Protein AF-A0A7C5SW83-F1 (afdb_monomer_lite)

Sequence (68 aa):
YKGRQAIGEIFLIDDEVKTMMKDGFNDHQIREVMKQRGMKTISDKLKEMLLSGETSYEEAIRVGLMDG

Structure (mmCIF, N/CA/C/O backbone):
data_AF-A0A7C5SW83-F1
#
_entry.id   AF-A0A7C5SW83-F1
#
loop_
_atom_site.group_PDB
_atom_site.id
_atom_site.type_symbol
_atom_site.label_atom_id
_atom_site.label_alt_id
_atom_site.label_comp_id
_atom_site.label_asym_id
_atom_site.label_entity_id
_atom_site.label_seq_id
_atom_site.pdbx_PDB_ins_code
_atom_site.Cartn_x
_atom_site.Cartn_y
_atom_site.Cartn_z
_atom_site.occupancy
_atom_site.B_iso_or_equiv
_atom_site.auth_seq_id
_atom_site.auth_comp_id
_atom_site.auth_asym_id
_atom_site.auth_atom_id
_atom_site.pdbx_PDB_model_num
ATOM 1 N N . TYR A 1 1 ? -6.880 -4.672 24.100 1.00 57.94 1 TYR A N 1
ATOM 2 C CA . TYR A 1 1 ? -6.019 -5.311 23.086 1.00 57.94 1 TYR A CA 1
ATOM 3 C C . TYR A 1 1 ? -5.717 -6.739 23.509 1.00 57.94 1 TYR A C 1
ATOM 5 O O . TYR A 1 1 ? -5.127 -6.928 24.566 1.00 57.94 1 TYR A O 1
ATOM 13 N N . LYS A 1 2 ? -6.171 -7.747 22.755 1.00 53.50 2 LYS A N 1
ATOM 14 C CA . LYS A 1 2 ? -5.847 -9.156 23.027 1.00 53.50 2 LYS A CA 1
ATOM 15 C C . LYS A 1 2 ? -5.114 -9.712 21.803 1.00 53.50 2 LYS A C 1
ATOM 17 O O . LYS A 1 2 ? -5.747 -10.114 20.840 1.00 53.50 2 LYS A O 1
ATOM 22 N N . GLY A 1 3 ? -3.782 -9.666 21.845 1.00 76.62 3 GLY A N 1
ATOM 23 C CA . GLY A 1 3 ? -2.901 -10.041 20.732 1.00 76.62 3 GLY A CA 1
ATOM 24 C C . GLY A 1 3 ? -2.222 -8.840 20.064 1.00 76.62 3 GLY A C 1
ATOM 25 O O . GLY A 1 3 ? -2.712 -7.716 20.143 1.00 76.62 3 GLY A O 1
ATOM 26 N N . ARG A 1 4 ? -1.061 -9.090 19.446 1.00 78.19 4 ARG A N 1
ATOM 27 C CA . ARG A 1 4 ? -0.351 -8.159 18.556 1.00 78.19 4 ARG A CA 1
ATOM 28 C C . ARG A 1 4 ? -0.358 -8.768 17.162 1.00 78.19 4 ARG A C 1
ATOM 30 O O . ARG A 1 4 ? -0.046 -9.950 17.029 1.00 78.19 4 ARG A O 1
ATOM 37 N N . GLN A 1 5 ? -0.676 -7.966 16.157 1.00 82.94 5 GLN A N 1
ATOM 38 C CA . GLN A 1 5 ? -0.609 -8.360 14.756 1.00 82.94 5 GLN A CA 1
ATOM 39 C C . GLN A 1 5 ? 0.514 -7.571 14.089 1.00 82.94 5 GLN A C 1
ATOM 41 O O . GLN A 1 5 ? 0.557 -6.348 14.201 1.00 82.94 5 GLN A O 1
ATOM 46 N N . ALA A 1 6 ? 1.438 -8.266 13.427 1.00 86.75 6 ALA A N 1
ATOM 47 C CA . ALA A 1 6 ? 2.430 -7.612 12.585 1.00 86.75 6 ALA A CA 1
ATOM 48 C C . ALA A 1 6 ? 1.780 -7.257 11.244 1.00 86.75 6 ALA A C 1
ATOM 50 O O . ALA A 1 6 ? 1.116 -8.094 10.633 1.00 86.75 6 ALA A O 1
ATOM 51 N N . ILE A 1 7 ? 1.979 -6.022 10.798 1.00 87.81 7 ILE A N 1
ATOM 52 C CA . ILE A 1 7 ? 1.598 -5.553 9.467 1.00 87.81 7 ILE A CA 1
ATOM 53 C C . ILE A 1 7 ? 2.848 -5.016 8.778 1.00 87.81 7 ILE A C 1
ATOM 55 O O . ILE A 1 7 ? 3.731 -4.465 9.434 1.00 87.81 7 ILE A O 1
ATOM 59 N N . GLY A 1 8 ? 2.933 -5.199 7.468 1.00 87.44 8 GLY A N 1
ATOM 60 C CA . GLY A 1 8 ? 4.060 -4.737 6.672 1.00 87.44 8 GLY A CA 1
ATOM 61 C C . GLY A 1 8 ? 3.656 -4.565 5.217 1.00 87.44 8 GLY A C 1
ATOM 62 O O . GLY A 1 8 ? 2.665 -5.142 4.769 1.00 87.44 8 GLY A O 1
ATOM 63 N N . GLU A 1 9 ? 4.433 -3.764 4.500 1.00 89.62 9 GLU A N 1
ATOM 64 C CA . GLU A 1 9 ? 4.364 -3.654 3.047 1.00 89.62 9 GLU A CA 1
ATOM 65 C C . GLU A 1 9 ? 5.433 -4.546 2.409 1.00 89.62 9 GLU A C 1
ATOM 67 O O . GLU A 1 9 ? 6.529 -4.706 2.949 1.00 89.62 9 GLU A O 1
ATOM 72 N N . ILE A 1 10 ? 5.107 -5.147 1.265 1.00 91.06 10 ILE A N 1
ATOM 73 C CA . ILE A 1 10 ? 6.053 -5.938 0.477 1.00 91.06 10 ILE A CA 1
ATOM 74 C C . ILE A 1 10 ? 6.261 -5.214 -0.845 1.00 91.06 10 ILE A C 1
ATOM 76 O O . ILE A 1 10 ? 5.342 -5.110 -1.657 1.00 91.06 10 ILE A O 1
ATOM 80 N N . PHE A 1 11 ? 7.484 -4.742 -1.059 1.00 91.12 11 PHE A N 1
ATOM 81 C CA . PHE A 1 11 ? 7.909 -4.137 -2.311 1.00 91.12 11 PHE A CA 1
ATOM 82 C C . PHE A 1 11 ? 8.693 -5.170 -3.128 1.00 91.12 11 PHE A C 1
ATOM 84 O O . PHE A 1 11 ? 9.816 -5.533 -2.775 1.00 91.12 11 PHE A O 1
ATOM 91 N N . LEU A 1 12 ? 8.088 -5.679 -4.202 1.00 90.94 12 LEU A N 1
ATOM 92 C CA . LEU A 1 12 ? 8.718 -6.666 -5.076 1.00 90.94 12 LEU A CA 1
ATOM 93 C C . LEU A 1 12 ? 9.471 -5.967 -6.212 1.00 90.94 12 LEU A C 1
ATOM 95 O O . LEU A 1 12 ? 8.869 -5.251 -7.007 1.00 90.94 12 LEU A O 1
ATOM 99 N N . ILE A 1 13 ? 10.777 -6.218 -6.312 1.00 91.44 13 ILE A N 1
ATOM 100 C CA . ILE A 1 13 ? 11.602 -5.741 -7.429 1.00 91.44 13 ILE A CA 1
ATOM 101 C C . ILE A 1 13 ? 11.510 -6.758 -8.571 1.00 91.44 13 ILE A C 1
ATOM 103 O O . ILE A 1 13 ? 12.276 -7.724 -8.626 1.00 91.44 13 ILE A O 1
ATOM 107 N N . ASP A 1 14 ? 10.555 -6.542 -9.471 1.00 93.06 14 ASP A N 1
ATOM 108 C CA . ASP A 1 14 ? 10.429 -7.284 -10.726 1.00 93.06 14 ASP A CA 1
ATOM 109 C C . ASP A 1 14 ? 11.263 -6.637 -11.853 1.00 93.06 14 ASP A C 1
ATOM 111 O O . ASP A 1 14 ? 11.981 -5.652 -11.653 1.00 93.06 14 ASP A O 1
ATOM 115 N N . ASP A 1 15 ? 11.223 -7.218 -13.052 1.00 96.44 15 ASP A N 1
ATOM 116 C CA . ASP A 1 15 ? 11.984 -6.696 -14.193 1.00 96.44 15 ASP A CA 1
ATOM 117 C C . ASP A 1 15 ? 11.460 -5.341 -14.701 1.00 96.44 15 ASP A C 1
ATOM 119 O O . ASP A 1 15 ? 12.226 -4.558 -15.271 1.00 96.44 15 ASP A O 1
ATOM 123 N N . GLU A 1 16 ? 10.192 -5.020 -14.437 1.00 94.19 16 GLU A N 1
ATOM 124 C CA . GLU A 1 16 ? 9.606 -3.721 -14.765 1.00 94.19 16 GLU A CA 1
ATOM 125 C C . GLU A 1 16 ? 10.188 -2.635 -13.853 1.00 94.19 16 GLU A C 1
ATOM 127 O O . GLU A 1 16 ? 10.691 -1.626 -14.341 1.00 94.19 16 GLU A O 1
ATOM 132 N N . VAL A 1 17 ? 10.246 -2.884 -12.541 1.00 94.88 17 VAL A N 1
ATOM 133 C CA . VAL A 1 17 ? 10.880 -1.984 -11.566 1.00 94.88 17 VAL A CA 1
ATOM 134 C C . VAL A 1 17 ? 12.359 -1.776 -11.895 1.00 94.88 17 VAL A C 1
ATOM 136 O O . VAL A 1 17 ? 12.837 -0.643 -11.879 1.00 94.88 17 VAL A O 1
ATOM 139 N N . LYS A 1 18 ? 13.093 -2.835 -12.265 1.00 95.75 18 LYS A N 1
ATOM 140 C CA . LYS A 1 18 ? 14.496 -2.695 -12.703 1.00 95.75 18 LYS A CA 1
ATOM 141 C C . LYS A 1 18 ? 14.629 -1.804 -13.937 1.00 95.75 18 LYS A C 1
ATOM 143 O O . LYS A 1 18 ? 15.616 -1.082 -14.053 1.00 95.75 18 LYS A O 1
ATOM 148 N N . THR A 1 19 ? 13.674 -1.879 -14.860 1.00 97.31 19 THR A N 1
ATOM 149 C CA . THR A 1 19 ? 13.639 -1.016 -16.047 1.00 97.31 19 THR A CA 1
ATOM 150 C C . THR A 1 19 ? 13.385 0.434 -15.645 1.00 97.31 19 THR A C 1
ATOM 152 O O . THR A 1 19 ? 14.187 1.292 -15.995 1.00 97.31 19 THR A O 1
ATOM 155 N N . MET A 1 20 ? 12.396 0.697 -14.785 1.00 96.56 20 MET A N 1
ATOM 156 C CA . MET A 1 20 ? 12.123 2.047 -14.269 1.00 96.56 20 MET A CA 1
ATOM 157 C C . MET A 1 20 ? 13.346 2.670 -13.578 1.00 96.56 20 MET A C 1
ATOM 159 O O . MET A 1 20 ? 13.656 3.840 -13.800 1.00 96.56 20 MET A O 1
ATOM 163 N N . MET A 1 21 ? 14.082 1.887 -12.779 1.00 95.12 21 MET A N 1
ATOM 164 C CA . MET A 1 21 ? 15.319 2.354 -12.138 1.00 95.12 21 MET A CA 1
ATOM 165 C C . MET A 1 21 ? 16.392 2.740 -13.166 1.00 95.12 21 MET A C 1
ATOM 167 O O . MET A 1 21 ? 17.083 3.740 -12.984 1.00 95.12 21 MET A O 1
ATOM 171 N N . LYS A 1 22 ? 16.539 1.968 -14.253 1.00 96.94 22 LYS A N 1
ATOM 172 C CA . LYS A 1 22 ? 17.469 2.293 -15.351 1.00 96.94 22 LYS A CA 1
ATOM 173 C C . LYS A 1 22 ? 17.040 3.540 -16.120 1.00 96.94 22 LYS A C 1
ATOM 175 O O . LYS A 1 22 ? 17.901 4.314 -16.528 1.00 96.94 22 LYS A O 1
ATOM 180 N N . ASP A 1 23 ? 15.736 3.745 -16.259 1.00 97.50 23 ASP A N 1
ATOM 181 C CA . ASP A 1 23 ? 15.138 4.893 -16.944 1.00 97.50 23 ASP A CA 1
ATOM 182 C C . ASP A 1 23 ? 15.142 6.173 -16.085 1.00 97.50 23 ASP A C 1
ATOM 184 O O . ASP A 1 23 ? 14.656 7.220 -16.513 1.00 97.50 23 ASP A O 1
ATOM 188 N N . GLY A 1 24 ? 15.714 6.117 -14.876 1.00 96.56 24 GLY A N 1
ATOM 189 C CA . GLY A 1 24 ? 15.909 7.276 -14.007 1.00 96.56 24 GLY A CA 1
ATOM 190 C C . GLY A 1 24 ? 14.687 7.655 -13.170 1.00 96.56 24 GLY A C 1
ATOM 191 O O . GLY A 1 24 ? 14.629 8.775 -12.662 1.00 96.56 24 GLY A O 1
ATOM 192 N N . PHE A 1 25 ? 13.716 6.750 -13.010 1.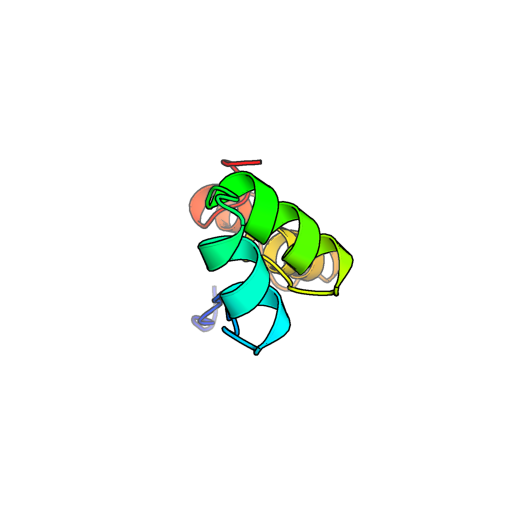00 97.44 25 PHE A N 1
ATOM 193 C CA . PHE A 1 25 ? 12.588 6.980 -12.110 1.00 97.44 25 PHE A CA 1
ATOM 194 C C . PHE A 1 25 ? 13.079 7.032 -10.663 1.00 97.44 25 PHE A C 1
ATOM 196 O O . PHE A 1 25 ? 13.905 6.221 -10.241 1.00 97.44 25 PHE A O 1
ATOM 203 N N . ASN A 1 26 ? 12.534 7.966 -9.887 1.00 95.12 26 ASN A N 1
ATOM 204 C CA . ASN A 1 26 ? 12.800 8.042 -8.455 1.00 95.12 26 ASN A CA 1
ATOM 205 C C . ASN A 1 26 ? 11.859 7.134 -7.644 1.00 95.12 26 ASN A C 1
ATOM 207 O O . ASN A 1 26 ? 10.816 6.688 -8.128 1.00 95.12 26 ASN A O 1
ATOM 211 N N . ASP A 1 27 ? 12.206 6.914 -6.377 1.00 90.75 27 ASP A N 1
ATOM 212 C CA . ASP A 1 27 ? 11.467 6.074 -5.433 1.00 90.75 27 ASP A CA 1
ATOM 213 C C . ASP A 1 27 ? 9.970 6.402 -5.360 1.00 90.75 27 ASP A C 1
ATOM 215 O O . ASP A 1 27 ? 9.142 5.492 -5.319 1.00 90.75 27 ASP A O 1
ATOM 219 N N . HIS A 1 28 ? 9.603 7.687 -5.379 1.00 92.50 28 HIS A N 1
ATOM 220 C CA . HIS A 1 28 ? 8.203 8.111 -5.336 1.00 92.50 28 HIS A CA 1
ATOM 221 C C . HIS A 1 28 ? 7.455 7.675 -6.600 1.00 92.50 28 HIS A C 1
ATOM 223 O O . HIS A 1 28 ? 6.379 7.089 -6.512 1.00 92.50 28 HIS A O 1
ATOM 229 N N . GLN A 1 29 ? 8.028 7.912 -7.782 1.00 95.62 29 GLN A N 1
ATOM 230 C CA . GLN A 1 29 ? 7.419 7.515 -9.055 1.00 95.62 29 GLN A CA 1
ATOM 231 C C . GLN A 1 29 ? 7.240 5.998 -9.143 1.00 95.62 29 GLN A C 1
ATOM 233 O O . GLN A 1 29 ? 6.163 5.528 -9.507 1.00 95.62 29 GLN A O 1
ATOM 238 N N . ILE A 1 30 ? 8.264 5.230 -8.759 1.00 95.44 30 ILE A N 1
ATOM 239 C CA . ILE A 1 30 ? 8.185 3.767 -8.749 1.00 95.44 30 ILE A CA 1
ATOM 240 C C . ILE A 1 30 ? 7.115 3.306 -7.747 1.00 95.44 30 ILE A C 1
ATOM 242 O O . ILE A 1 30 ? 6.303 2.440 -8.067 1.00 95.44 30 ILE A O 1
ATOM 246 N N . ARG A 1 31 ? 7.050 3.910 -6.553 1.00 91.81 31 ARG A N 1
ATOM 247 C CA . ARG A 1 31 ? 6.039 3.590 -5.532 1.00 91.81 31 ARG A CA 1
ATOM 248 C C . ARG A 1 31 ? 4.617 3.871 -6.024 1.00 91.81 31 ARG A C 1
ATOM 250 O O . ARG A 1 31 ? 3.741 3.046 -5.777 1.00 91.81 31 ARG A O 1
ATOM 257 N N . GLU A 1 32 ? 4.374 4.969 -6.743 1.00 93.31 32 GLU A N 1
ATOM 258 C CA . GLU A 1 32 ? 3.064 5.244 -7.358 1.00 93.31 32 GLU A CA 1
ATOM 259 C C . GLU A 1 32 ? 2.665 4.172 -8.374 1.00 93.31 32 GLU A C 1
ATOM 261 O O . GLU A 1 32 ? 1.555 3.641 -8.302 1.00 93.31 32 GLU A O 1
ATOM 266 N N . VAL A 1 33 ? 3.574 3.799 -9.279 1.00 94.50 33 VAL A N 1
ATOM 267 C CA . VAL A 1 33 ? 3.309 2.742 -10.267 1.00 94.50 33 VAL A CA 1
ATOM 268 C C . VAL A 1 33 ? 3.026 1.413 -9.568 1.00 94.50 33 VAL A C 1
ATOM 270 O O . VAL A 1 33 ? 2.068 0.719 -9.904 1.00 94.50 33 VAL A O 1
ATOM 273 N N . MET A 1 34 ? 3.799 1.070 -8.537 1.00 93.62 34 MET A N 1
ATOM 274 C CA . MET A 1 34 ? 3.587 -0.164 -7.782 1.00 93.62 34 MET A CA 1
ATOM 275 C C . MET A 1 34 ? 2.253 -0.167 -7.027 1.00 93.62 34 MET A C 1
ATOM 277 O O . MET A 1 34 ? 1.570 -1.192 -7.025 1.00 93.62 34 MET A O 1
ATOM 281 N N . LYS A 1 35 ? 1.826 0.967 -6.453 1.00 92.25 35 LYS A N 1
ATOM 282 C CA . LYS A 1 35 ? 0.483 1.110 -5.863 1.00 92.25 35 LYS A CA 1
ATOM 283 C C . LYS A 1 35 ? -0.613 0.872 -6.902 1.00 92.25 35 LYS A C 1
ATOM 285 O O . LYS A 1 35 ? -1.541 0.110 -6.645 1.00 92.25 35 LYS A O 1
ATOM 290 N N . GLN A 1 36 ? -0.480 1.451 -8.097 1.00 91.81 36 GLN A N 1
ATOM 291 C CA . GLN A 1 36 ? -1.423 1.228 -9.203 1.00 91.81 36 GLN A CA 1
ATOM 292 C C . GLN A 1 36 ? -1.462 -0.239 -9.658 1.00 91.81 36 GLN A C 1
ATOM 294 O O . GLN A 1 36 ? -2.515 -0.734 -10.054 1.00 91.81 36 GLN A O 1
ATOM 299 N N . ARG A 1 37 ? -0.339 -0.958 -9.542 1.00 92.12 37 ARG A N 1
ATOM 300 C CA . ARG A 1 37 ? -0.222 -2.400 -9.825 1.00 92.12 37 ARG A CA 1
ATOM 301 C C . ARG A 1 37 ? -0.676 -3.296 -8.662 1.00 92.12 37 ARG A C 1
ATOM 303 O O . ARG A 1 37 ? -0.531 -4.513 -8.736 1.00 92.12 37 ARG A O 1
ATOM 310 N N . GLY A 1 38 ? -1.253 -2.724 -7.603 1.00 90.94 38 GLY A N 1
ATOM 311 C CA . GLY A 1 38 ? -1.862 -3.470 -6.500 1.00 90.94 38 GLY A CA 1
ATOM 312 C C . GLY A 1 38 ? -0.955 -3.709 -5.293 1.00 90.94 38 GLY A C 1
ATOM 313 O O . GLY A 1 38 ? -1.328 -4.477 -4.403 1.00 90.94 38 GLY A O 1
ATOM 314 N N . MET A 1 39 ? 0.212 -3.059 -5.218 1.00 93.19 39 MET A N 1
ATOM 315 C CA . MET A 1 39 ? 0.993 -3.024 -3.981 1.00 93.19 39 MET A CA 1
ATOM 316 C C . MET A 1 39 ? 0.173 -2.335 -2.886 1.00 93.19 39 MET A C 1
ATOM 318 O O . MET A 1 39 ? -0.178 -1.163 -3.008 1.00 93.19 39 MET A O 1
ATOM 322 N N . LYS A 1 40 ? -0.101 -3.063 -1.802 1.00 92.19 40 LYS A N 1
ATOM 323 C CA . LYS A 1 40 ? -0.779 -2.518 -0.624 1.00 92.19 40 LYS A CA 1
ATOM 324 C C . LYS A 1 40 ? 0.232 -1.918 0.338 1.00 92.19 40 LYS A C 1
ATOM 326 O O . LYS A 1 40 ? 1.165 -2.601 0.762 1.00 92.19 40 LYS A O 1
ATOM 331 N N . THR A 1 41 ? 0.015 -0.662 0.706 1.00 92.12 41 THR A N 1
ATOM 332 C CA . THR A 1 41 ? 0.804 -0.002 1.748 1.00 92.12 41 THR A CA 1
ATOM 333 C C . THR A 1 41 ? 0.320 -0.410 3.138 1.00 92.12 41 THR A C 1
ATOM 335 O O . THR A 1 41 ? -0.783 -0.942 3.315 1.00 92.12 41 THR A O 1
ATOM 338 N N . ILE A 1 42 ? 1.129 -0.112 4.156 1.00 91.81 42 ILE A N 1
ATOM 339 C CA . ILE A 1 42 ? 0.705 -0.234 5.558 1.00 91.81 42 ILE A CA 1
ATOM 340 C C . ILE A 1 42 ? -0.554 0.609 5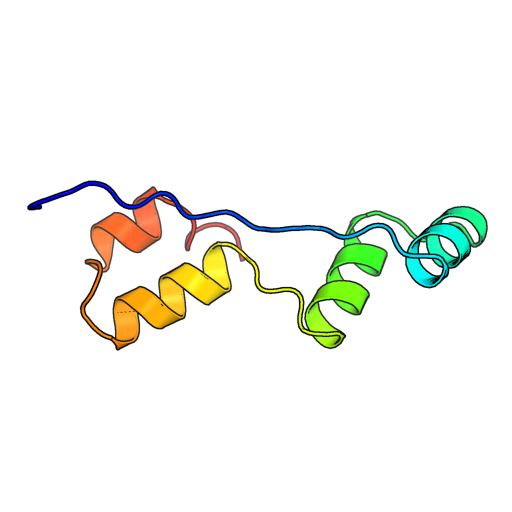.807 1.00 91.81 42 ILE A C 1
ATOM 342 O O . ILE A 1 42 ? -1.495 0.130 6.441 1.00 91.81 42 ILE A O 1
ATOM 346 N N . SER A 1 43 ? -0.611 1.824 5.258 1.00 91.06 43 SER A N 1
ATOM 347 C CA . SER A 1 43 ? -1.754 2.731 5.389 1.00 91.06 43 SER A CA 1
ATOM 348 C C . SER A 1 43 ? -3.031 2.149 4.779 1.00 91.06 43 SER A C 1
ATOM 350 O O . SER A 1 43 ? -4.097 2.249 5.386 1.00 91.06 43 SER A O 1
ATOM 352 N N . ASP A 1 44 ? -2.941 1.478 3.626 1.00 92.31 44 ASP A N 1
ATOM 353 C CA . ASP A 1 44 ? -4.090 0.794 3.016 1.00 92.31 44 ASP A CA 1
ATOM 354 C C . ASP A 1 44 ? -4.579 -0.352 3.901 1.00 92.31 44 ASP A C 1
ATOM 356 O O . ASP A 1 44 ? -5.774 -0.460 4.189 1.00 92.31 44 ASP A O 1
ATOM 360 N N . LYS A 1 45 ? -3.653 -1.175 4.412 1.00 92.69 45 LYS A N 1
ATOM 361 C CA . LYS A 1 45 ? -4.010 -2.288 5.296 1.00 92.69 45 LYS A CA 1
ATOM 362 C C . LYS A 1 45 ? -4.628 -1.804 6.611 1.00 92.69 45 LYS A C 1
ATOM 364 O O . LYS A 1 45 ? -5.577 -2.416 7.097 1.00 92.69 45 LYS A O 1
ATOM 369 N N . LEU A 1 46 ? -4.129 -0.705 7.174 1.00 93.00 46 LEU A N 1
ATOM 370 C CA . LEU A 1 46 ? -4.685 -0.091 8.380 1.00 93.00 46 LEU A CA 1
ATOM 371 C C . LEU A 1 46 ? -6.097 0.453 8.153 1.00 93.00 46 LEU A C 1
ATOM 373 O O . LEU A 1 46 ? -6.951 0.266 9.017 1.00 93.00 46 LEU A O 1
ATOM 377 N N . LYS A 1 47 ? -6.369 1.072 6.995 1.00 93.00 47 LYS A N 1
ATOM 378 C CA . LYS A 1 47 ? -7.730 1.492 6.622 1.00 93.00 47 LYS A CA 1
ATOM 379 C C . LYS A 1 47 ? -8.673 0.295 6.556 1.00 93.00 47 LYS A C 1
ATOM 381 O O . LYS A 1 47 ? -9.757 0.357 7.125 1.00 93.00 47 LYS A O 1
ATOM 386 N N . GLU A 1 48 ? -8.254 -0.800 5.921 1.00 93.50 48 GLU A N 1
ATOM 387 C CA . GLU A 1 48 ? -9.050 -2.035 5.864 1.00 93.50 48 GLU A CA 1
ATOM 388 C C . GLU A 1 48 ? -9.363 -2.574 7.267 1.00 93.50 48 GLU A C 1
ATOM 390 O O . GLU A 1 48 ? -10.522 -2.841 7.572 1.00 93.50 48 GLU A O 1
ATOM 395 N N . MET A 1 49 ? -8.349 -2.681 8.135 1.00 92.62 49 MET A N 1
ATOM 396 C CA . MET A 1 49 ? -8.508 -3.175 9.510 1.00 92.62 49 MET A CA 1
ATOM 397 C C . MET A 1 49 ? -9.389 -2.265 10.372 1.00 92.62 49 MET A C 1
ATOM 399 O O . MET A 1 49 ? -10.112 -2.739 11.246 1.00 92.62 49 MET A O 1
ATOM 403 N N . LEU A 1 50 ? -9.313 -0.949 10.160 1.00 93.31 50 LEU A N 1
ATOM 404 C CA . LEU A 1 50 ? -10.148 0.013 10.871 1.00 93.31 50 LEU A CA 1
ATOM 405 C C . LEU A 1 50 ? -11.616 -0.157 10.468 1.00 93.31 50 LEU A C 1
ATOM 407 O O . LEU A 1 50 ? -12.491 -0.215 11.329 1.00 93.31 50 LEU A O 1
ATOM 411 N N . LEU A 1 51 ? -11.879 -0.274 9.164 1.00 94.75 51 LEU A N 1
ATOM 412 C CA . LEU A 1 51 ? -13.228 -0.466 8.630 1.00 94.75 51 LEU A CA 1
ATOM 413 C C . LEU A 1 51 ? -13.822 -1.831 9.008 1.00 94.75 51 LEU A C 1
ATOM 415 O O . LEU A 1 51 ? -15.035 -1.928 9.179 1.00 94.75 51 LEU A O 1
ATOM 419 N N . SER A 1 52 ? -12.994 -2.870 9.170 1.00 94.81 52 SER A N 1
ATOM 420 C CA . SER A 1 52 ? -13.438 -4.194 9.630 1.00 94.81 52 SER A CA 1
ATOM 421 C C . SER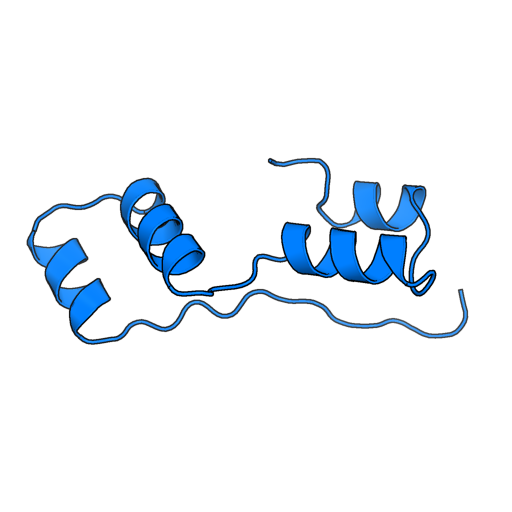 A 1 52 ? -13.594 -4.308 11.153 1.00 94.81 52 SER A C 1
ATOM 423 O O . SER A 1 52 ? -14.098 -5.320 11.640 1.00 94.81 52 SER A O 1
ATOM 425 N N . GLY A 1 53 ? -13.192 -3.286 11.918 1.00 92.00 53 GLY A N 1
ATOM 426 C CA . GLY A 1 53 ? -13.229 -3.299 13.383 1.00 92.00 53 GLY A CA 1
ATOM 427 C C . GLY A 1 53 ? -12.134 -4.155 14.034 1.00 92.00 53 GLY A C 1
ATOM 428 O O . GLY A 1 53 ? -12.220 -4.458 15.223 1.00 92.00 53 GLY A O 1
ATOM 429 N N . GLU A 1 54 ? -11.101 -4.543 13.281 1.00 91.31 54 GLU A N 1
ATOM 430 C CA . GLU A 1 54 ? -9.940 -5.298 13.774 1.00 91.31 54 GLU A CA 1
ATOM 431 C C . GLU A 1 54 ? -8.940 -4.42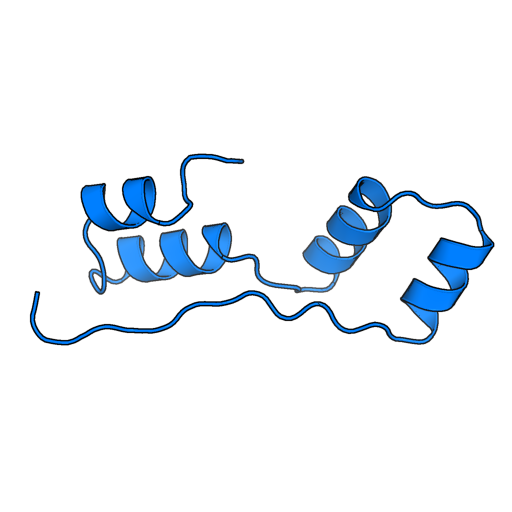1 14.545 1.00 91.31 54 GLU A C 1
ATOM 433 O O . GLU A 1 54 ? -8.179 -4.928 15.372 1.00 91.31 54 GLU A O 1
ATOM 438 N N . THR A 1 55 ? -8.931 -3.108 14.294 1.00 90.88 55 THR A N 1
ATOM 439 C CA . THR A 1 55 ? -8.103 -2.134 15.019 1.00 90.88 55 THR A CA 1
ATOM 440 C C . THR A 1 55 ? -8.906 -0.902 15.430 1.00 90.88 55 THR A C 1
ATOM 442 O O . THR A 1 55 ? -9.962 -0.613 14.869 1.00 90.88 55 THR A O 1
ATOM 445 N N . SER A 1 56 ? -8.406 -0.162 16.420 1.00 91.88 56 SER A N 1
ATOM 446 C CA . SER A 1 56 ? -8.986 1.120 16.820 1.00 91.88 56 SER A CA 1
ATOM 447 C C . SER A 1 56 ? -8.451 2.254 15.944 1.00 91.88 56 SER A C 1
ATOM 449 O O . SER A 1 56 ? -7.363 2.165 15.373 1.00 91.88 56 SER A O 1
ATOM 451 N N . TYR A 1 57 ? -9.201 3.353 15.867 1.00 91.06 57 TYR A N 1
ATOM 452 C CA . TYR A 1 57 ? -8.754 4.563 15.173 1.00 91.06 57 TYR A CA 1
ATOM 453 C C . TYR A 1 57 ? -7.438 5.106 15.750 1.00 91.06 57 TYR A C 1
ATOM 455 O O . TYR A 1 57 ? -6.518 5.427 15.001 1.00 91.06 57 TYR A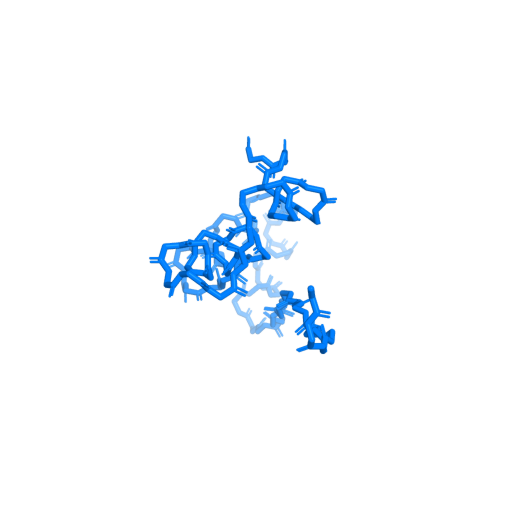 O 1
ATOM 463 N N . GLU A 1 58 ? -7.320 5.137 17.081 1.00 91.25 58 GLU A N 1
ATOM 464 C CA . GLU A 1 58 ? -6.109 5.585 17.779 1.00 91.25 58 GLU A CA 1
ATOM 465 C C . GLU A 1 58 ? -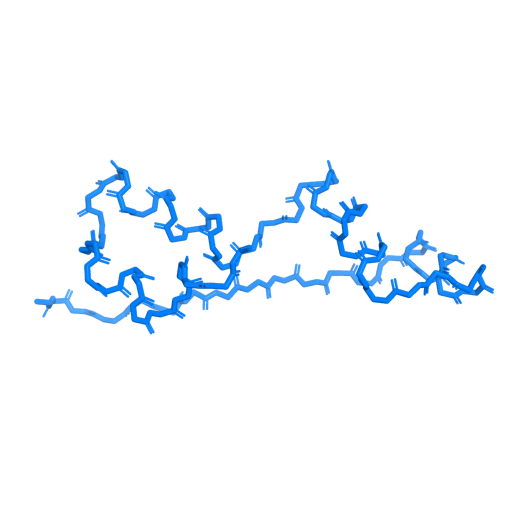4.893 4.719 17.438 1.00 91.25 58 GLU A C 1
ATOM 467 O O . GLU A 1 58 ? -3.814 5.240 17.163 1.00 91.25 58 GLU A O 1
ATOM 472 N N . GLU A 1 59 ? -5.070 3.396 17.403 1.00 88.50 59 GLU A N 1
ATOM 473 C CA . GLU A 1 59 ? -4.002 2.464 17.052 1.00 88.50 59 GLU A CA 1
ATOM 474 C C . GLU A 1 59 ? -3.595 2.614 15.582 1.00 88.50 59 GLU A C 1
ATOM 476 O O . GLU A 1 59 ? -2.408 2.618 15.264 1.00 88.50 59 GLU A O 1
ATOM 481 N N . ALA A 1 60 ? -4.559 2.803 14.681 1.00 90.56 60 ALA A N 1
ATOM 482 C CA . ALA A 1 60 ? -4.275 3.001 13.266 1.00 90.56 60 ALA A CA 1
ATOM 483 C C . ALA A 1 60 ? -3.503 4.311 12.998 1.00 90.56 60 ALA A C 1
ATOM 485 O O . ALA A 1 60 ? -2.558 4.312 12.206 1.00 90.56 60 ALA A O 1
ATOM 486 N N . ILE A 1 61 ? -3.830 5.402 13.702 1.00 89.44 61 ILE A N 1
ATOM 487 C CA . ILE A 1 61 ? -3.050 6.652 13.667 1.00 89.44 61 ILE A CA 1
ATOM 488 C C . ILE A 1 61 ? -1.638 6.433 14.203 1.00 89.44 61 ILE A C 1
ATOM 490 O O . ILE A 1 61 ? -0.671 6.802 13.543 1.00 89.44 61 ILE A O 1
ATOM 494 N N . ARG A 1 62 ? -1.516 5.808 15.379 1.00 87.44 62 ARG A N 1
ATOM 495 C CA . ARG A 1 62 ? -0.230 5.575 16.048 1.00 87.44 62 ARG A CA 1
ATOM 496 C C . ARG A 1 62 ? 0.731 4.736 15.202 1.00 87.44 62 ARG A C 1
ATOM 498 O O . ARG A 1 62 ? 1.941 4.907 15.314 1.00 87.44 62 ARG A O 1
ATOM 505 N N . VAL A 1 63 ? 0.203 3.791 14.423 1.00 86.94 63 VAL A N 1
ATOM 506 C CA . VAL A 1 63 ? 1.011 2.838 13.651 1.00 86.94 63 VAL A CA 1
ATOM 507 C C . VAL A 1 63 ? 1.374 3.357 12.261 1.00 86.94 63 VAL A C 1
ATOM 509 O O . VAL A 1 63 ? 2.476 3.058 11.808 1.00 86.94 63 VAL A O 1
ATOM 512 N N . GLY A 1 64 ? 0.507 4.109 11.571 1.00 81.38 64 GLY A N 1
ATOM 513 C CA . GLY A 1 64 ? 0.872 4.547 10.218 1.00 81.38 64 GLY A CA 1
ATOM 514 C C . GLY A 1 64 ? -0.154 5.294 9.368 1.00 81.38 64 GLY A C 1
ATOM 515 O O . GLY A 1 64 ? 0.174 5.627 8.238 1.00 81.38 64 GLY A O 1
ATOM 516 N N . LEU A 1 65 ? -1.368 5.601 9.846 1.00 78.69 65 LEU A N 1
ATOM 517 C CA . LEU A 1 65 ? -2.319 6.410 9.055 1.00 78.69 65 LEU A CA 1
ATOM 518 C C . LEU A 1 65 ? -1.954 7.903 8.955 1.00 78.69 65 LEU A C 1
ATOM 520 O O . LEU A 1 65 ? -2.634 8.630 8.236 1.00 78.69 65 LEU A O 1
ATOM 524 N N . MET A 1 66 ? -0.924 8.364 9.669 1.00 64.75 66 MET A N 1
ATOM 525 C CA . MET A 1 66 ? -0.544 9.780 9.733 1.00 64.75 66 MET A CA 1
ATOM 526 C C . MET A 1 66 ? 0.334 10.276 8.570 1.00 64.75 66 MET A C 1
ATOM 528 O O . MET A 1 66 ? 0.416 11.486 8.396 1.00 64.75 66 MET A O 1
ATOM 532 N N . ASP A 1 67 ? 0.916 9.387 7.758 1.00 53.50 67 ASP A N 1
ATOM 533 C CA . ASP A 1 67 ? 1.754 9.752 6.602 1.00 53.50 67 ASP A CA 1
ATOM 534 C C . ASP A 1 67 ? 1.113 9.286 5.285 1.00 53.50 67 ASP A C 1
ATOM 536 O O . ASP A 1 67 ? 1.436 8.224 4.744 1.00 53.50 67 ASP A O 1
ATOM 540 N N . GLY A 1 68 ? 0.160 10.078 4.787 1.00 45.62 68 GLY A N 1
ATOM 541 C CA . GLY A 1 68 ? -0.436 9.944 3.455 1.00 45.62 68 GLY A CA 1
ATOM 542 C C . GLY A 1 68 ? -0.291 11.228 2.660 1.00 45.62 68 GLY A C 1
ATOM 543 O O . GLY A 1 68 ? -0.662 12.284 3.217 1.00 45.62 68 GLY A O 1
#

Foldseek 3Di:
DPDDDDDAWDDDCDPVNVVCVVVVHDPVRSVVVVVVVPGDGLLNVLVVCCVVVVDDPVVSCVPDVVPD

pLDDT: mean 88.86, std 10.56, range [45.62, 97.5]

Radius of gyration: 14.79 Å; chains: 1; bounding box: 31×20×40 Å

Secondary structure (DSSP, 8-state):
--S-----------HHHHHHHHTT--HHHHHHHHHHTTPPPHHHHHHHHHHTTSS-HHHHIIIIIT--